Protein AF-A0A7C0WI69-F1 (afdb_monomer)

Foldseek 3Di:
DDPVVLVVLLVLLVVLQVQLVCLLQQLPQDDLPDPQRGPVSVCVVVVPPDPPDDDPDPDDDDDPPDPDPPPSVVVCVVCVVVSVVSNVVSVVSNVVSVVSVVVSPPPVVVVVVVVD

Mean predicted aligned error: 13.04 Å

Secondary structure (DSSP, 8-state):
--HHHHHHHHHHHHHHHHHHHHHHHHT----TTSS--SHHHHHHHHTT---------S-S---SS------HHHHHHHHHHHHHHHHHHHHHHHHHHHHHHHHHS-GGGTTTTS--

Solvent-accessible surface area (backbone atoms only — not comparable to full-atom values): 6933 Å² total; per-residue (Å²): 133,61,71,70,60,55,53,51,47,52,52,52,16,52,52,26,37,53,53,11,50,52,32,38,64,46,45,33,77,45,71,81,90,44,100,49,66,24,60,54,57,43,57,65,57,62,70,68,67,71,86,73,74,90,74,96,66,98,80,65,89,68,64,96,79,62,89,67,87,64,58,68,70,59,55,46,63,68,43,50,56,62,47,46,52,53,22,53,51,14,48,50,34,28,54,51,13,52,52,46,45,63,74,64,58,65,78,68,71,63,56,69,71,73,79,114

Sequence (116 aa):
MNMYRRRQFAYLSAVFLILGTVGVIGFFPVNFESRYTCIYHRFFCDGMQNPTLDVADGNRPGGLCYNSEVPHNDLLKRYLIPFGFLWWSSIGLLVAGIYLAKVNIPANFGQRNAEN

Radius of gyration: 22.81 Å; Cα contacts (8 Å, |Δi|>4): 72; chains: 1; bounding box: 65×31×56 Å

pLDDT: mean 71.76, std 16.16, range [43.34, 95.5]

Structure (mmCIF, N/CA/C/O backbone):
data_AF-A0A7C0WI69-F1
#
_entry.id   AF-A0A7C0WI69-F1
#
loop_
_atom_site.group_PDB
_atom_site.id
_atom_site.type_symbol
_atom_site.label_atom_id
_atom_site.label_alt_id
_atom_site.label_comp_id
_atom_site.label_asym_id
_atom_site.label_entity_id
_atom_site.label_seq_id
_atom_site.pdbx_PDB_ins_code
_atom_site.Cartn_x
_atom_site.Cartn_y
_atom_site.Cartn_z
_atom_site.occupancy
_atom_site.B_iso_or_equiv
_atom_site.auth_seq_id
_atom_site.auth_comp_id
_atom_site.auth_asym_id
_atom_site.auth_atom_id
_atom_site.pdbx_PDB_model_num
ATOM 1 N N . MET A 1 1 ? -12.515 -2.539 28.173 1.00 55.81 1 MET A N 1
ATOM 2 C CA . MET A 1 1 ? -11.477 -2.288 27.141 1.00 55.81 1 MET A CA 1
ATOM 3 C C . MET A 1 1 ? -10.826 -0.944 27.467 1.00 55.81 1 MET A C 1
ATOM 5 O O . MET A 1 1 ? -11.524 0.059 27.415 1.00 55.81 1 MET A O 1
ATOM 9 N N . ASN A 1 2 ? -9.560 -0.921 27.904 1.00 74.94 2 ASN A N 1
ATOM 10 C CA . ASN A 1 2 ? -8.900 0.290 28.426 1.00 74.94 2 ASN A CA 1
ATOM 11 C C . ASN A 1 2 ? -8.891 1.423 27.386 1.00 74.94 2 ASN A C 1
ATOM 13 O O . ASN A 1 2 ? -8.575 1.174 26.221 1.00 74.94 2 ASN A O 1
ATOM 17 N N . MET A 1 3 ? -9.200 2.660 27.799 1.00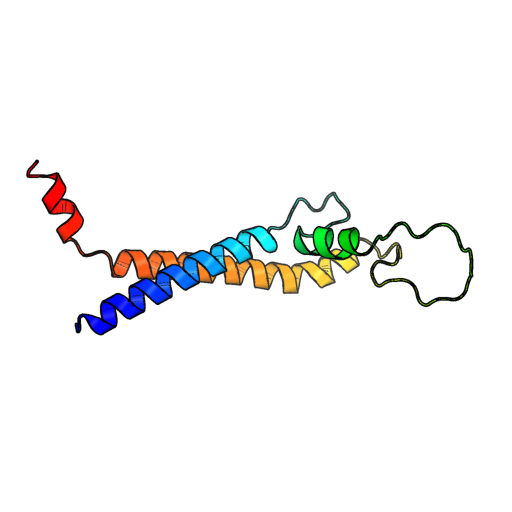 72.50 3 MET A N 1
ATOM 18 C CA . MET A 1 3 ? -9.224 3.839 26.912 1.00 72.50 3 MET A CA 1
ATOM 19 C C . MET A 1 3 ? -7.932 3.998 26.094 1.00 72.50 3 MET A C 1
ATOM 21 O O . MET A 1 3 ? -7.983 4.380 24.926 1.00 72.50 3 MET A O 1
ATOM 25 N N . TYR A 1 4 ? -6.788 3.632 26.676 1.00 80.69 4 TYR A N 1
ATOM 26 C CA . TYR A 1 4 ? -5.486 3.643 26.009 1.00 80.69 4 TYR A CA 1
ATOM 27 C C . TYR A 1 4 ? -5.449 2.756 24.751 1.00 80.69 4 TYR A C 1
ATOM 29 O O . TYR A 1 4 ? -4.975 3.178 23.699 1.00 80.69 4 TYR A O 1
ATOM 37 N N . ARG A 1 5 ? -6.061 1.565 24.813 1.00 80.75 5 ARG A N 1
ATOM 38 C CA . ARG A 1 5 ? -6.096 0.601 23.703 1.00 80.75 5 ARG A CA 1
ATOM 39 C C . ARG A 1 5 ? -6.912 1.121 22.514 1.00 80.75 5 ARG A C 1
ATOM 41 O O . ARG A 1 5 ? -6.536 0.899 21.371 1.00 80.75 5 ARG A O 1
ATOM 48 N N . ARG A 1 6 ? -8.009 1.849 22.770 1.00 77.62 6 ARG A N 1
ATOM 49 C CA . ARG A 1 6 ? -8.846 2.448 21.709 1.00 77.62 6 ARG A CA 1
ATOM 50 C C . ARG A 1 6 ? -8.108 3.536 20.935 1.00 77.62 6 ARG A C 1
ATOM 52 O O . ARG A 1 6 ? -8.191 3.570 19.713 1.00 77.62 6 ARG A O 1
ATOM 59 N N . ARG A 1 7 ? -7.350 4.389 21.634 1.00 82.69 7 ARG A N 1
ATOM 60 C CA . ARG A 1 7 ? -6.518 5.412 20.981 1.00 82.69 7 ARG A CA 1
ATOM 61 C C . ARG A 1 7 ? -5.457 4.770 20.093 1.00 82.69 7 ARG A C 1
ATOM 63 O O . ARG A 1 7 ? -5.309 5.182 18.951 1.00 82.69 7 ARG A O 1
ATOM 70 N N . GLN A 1 8 ? -4.788 3.723 20.577 1.00 86.62 8 GLN A N 1
ATOM 71 C CA . GLN A 1 8 ? -3.793 2.996 19.783 1.00 86.62 8 GLN A CA 1
ATOM 72 C C . GLN A 1 8 ? -4.379 2.431 18.484 1.00 86.62 8 GLN A C 1
ATOM 74 O O . GLN A 1 8 ? -3.783 2.614 17.427 1.00 86.62 8 GLN A O 1
ATOM 79 N N . PHE A 1 9 ? -5.562 1.810 18.526 1.00 87.19 9 PHE A N 1
ATOM 80 C CA . PHE A 1 9 ? -6.185 1.304 17.302 1.00 87.19 9 PHE A CA 1
ATOM 81 C C . PHE A 1 9 ? -6.613 2.412 16.332 1.00 87.19 9 PHE A C 1
ATOM 83 O O . PHE A 1 9 ? -6.498 2.224 15.124 1.00 87.19 9 PHE A O 1
ATOM 90 N N . ALA A 1 10 ? -7.070 3.561 16.838 1.00 86.50 10 ALA A N 1
ATOM 91 C CA . ALA A 1 10 ? -7.399 4.709 15.995 1.00 86.50 10 ALA A CA 1
ATOM 92 C C . ALA A 1 10 ? -6.156 5.248 15.264 1.00 86.50 10 ALA A C 1
ATOM 94 O O . ALA A 1 10 ? -6.208 5.472 14.056 1.00 86.50 10 ALA A O 1
ATOM 95 N N . TYR A 1 11 ? -5.022 5.377 15.964 1.00 91.06 11 TYR A N 1
ATOM 96 C CA . TYR A 1 11 ? -3.753 5.764 15.340 1.00 91.06 11 TYR A CA 1
ATOM 97 C C . TYR A 1 11 ? -3.286 4.739 14.303 1.00 91.06 11 TYR A C 1
ATOM 99 O O . TYR A 1 11 ? -2.933 5.122 13.192 1.00 91.06 11 TYR A O 1
ATOM 107 N N . LEU A 1 12 ? -3.328 3.443 14.630 1.00 91.38 12 LEU A N 1
ATOM 108 C CA . LEU A 1 12 ? -2.948 2.380 13.693 1.00 91.38 12 LEU A CA 1
ATOM 109 C C . LEU A 1 12 ? -3.814 2.391 12.427 1.00 91.38 12 LEU A C 1
ATOM 111 O O . LEU A 1 12 ? -3.288 2.295 11.322 1.00 91.38 12 LEU A O 1
ATOM 115 N N . SER A 1 13 ? -5.130 2.563 12.580 1.00 91.69 13 SER A N 1
ATOM 116 C CA . SER A 1 13 ? -6.059 2.682 11.454 1.00 91.69 13 SER A CA 1
ATOM 117 C C . SER A 1 13 ? -5.722 3.885 10.568 1.00 91.69 13 SER A C 1
ATOM 119 O O . SER A 1 13 ? -5.621 3.729 9.352 1.00 91.69 13 SER A O 1
ATOM 121 N N . ALA A 1 14 ? -5.466 5.057 11.160 1.00 91.75 14 ALA A N 1
ATOM 122 C CA . ALA A 1 14 ? -5.081 6.251 10.410 1.00 91.75 14 ALA A CA 1
ATOM 123 C C . ALA A 1 14 ? -3.769 6.049 9.632 1.00 91.75 14 ALA A C 1
ATOM 125 O O . ALA A 1 14 ? -3.696 6.392 8.453 1.00 91.75 14 ALA A O 1
ATOM 126 N N . VAL A 1 15 ? -2.756 5.439 10.256 1.00 94.50 15 VAL A N 1
ATOM 127 C CA . VAL A 1 15 ? -1.475 5.133 9.599 1.00 94.50 15 VAL A CA 1
ATOM 128 C C . VAL A 1 15 ? -1.677 4.196 8.408 1.00 94.50 15 VAL A C 1
ATOM 130 O O . VAL A 1 15 ? -1.147 4.458 7.330 1.00 94.50 15 VAL A O 1
ATOM 133 N N . PHE A 1 16 ? -2.476 3.138 8.563 1.00 93.94 16 PHE A N 1
ATOM 134 C CA . PHE A 1 16 ? -2.762 2.201 7.473 1.00 93.94 16 PHE A CA 1
ATOM 135 C C . PHE A 1 16 ? -3.535 2.844 6.324 1.00 93.94 16 PHE A C 1
ATOM 137 O O . PHE A 1 16 ? -3.224 2.571 5.167 1.00 93.94 16 PHE A O 1
ATOM 144 N N . LEU A 1 17 ? -4.489 3.732 6.616 1.00 92.94 17 LEU A N 1
ATOM 145 C CA . LEU A 1 17 ? -5.203 4.482 5.584 1.00 92.94 17 LEU A CA 1
ATOM 146 C C . LEU A 1 17 ? -4.262 5.404 4.805 1.00 92.94 17 LEU A C 1
ATOM 148 O O . LEU A 1 17 ? -4.313 5.414 3.578 1.00 92.94 17 LEU A O 1
ATOM 152 N N . ILE A 1 18 ? -3.383 6.141 5.489 1.00 94.69 18 ILE A N 1
ATOM 153 C CA . ILE A 1 18 ? -2.434 7.053 4.834 1.00 94.69 18 ILE A CA 1
ATOM 154 C C . ILE A 1 18 ? -1.456 6.263 3.959 1.00 94.69 18 ILE A C 1
ATOM 156 O O . ILE A 1 18 ? -1.345 6.540 2.766 1.00 94.69 18 ILE A O 1
ATOM 160 N N . LEU A 1 19 ? -0.790 5.249 4.521 1.00 94.56 19 LEU A N 1
ATOM 161 C CA . LEU A 1 19 ? 0.185 4.440 3.785 1.00 94.56 19 LEU A CA 1
ATOM 162 C C . LEU A 1 19 ? -0.462 3.671 2.630 1.00 94.56 19 LEU A C 1
ATOM 164 O O . LEU A 1 19 ? 0.086 3.654 1.531 1.00 94.56 19 LEU A O 1
ATOM 168 N N . GLY A 1 20 ? -1.642 3.087 2.853 1.00 92.25 20 GLY A N 1
ATOM 169 C CA . GLY A 1 20 ? -2.400 2.398 1.814 1.00 92.25 20 GLY A CA 1
ATOM 170 C C . GLY A 1 20 ? -2.792 3.338 0.676 1.00 92.25 20 GLY A C 1
ATOM 171 O O . GLY A 1 20 ? -2.611 2.993 -0.486 1.00 92.25 20 GLY A O 1
ATOM 172 N N . THR A 1 21 ? -3.255 4.552 0.986 1.00 93.56 21 THR A N 1
ATOM 173 C CA . THR A 1 21 ? -3.649 5.537 -0.036 1.00 93.56 21 THR A CA 1
ATOM 174 C C . THR A 1 21 ? -2.445 6.004 -0.852 1.00 93.56 21 THR A C 1
ATOM 176 O O . THR A 1 21 ? -2.499 6.003 -2.081 1.00 93.56 21 THR A O 1
ATOM 179 N N . VAL A 1 22 ? -1.332 6.340 -0.190 1.00 93.06 22 VAL A N 1
ATOM 180 C CA . VAL A 1 22 ? -0.085 6.732 -0.868 1.00 93.06 22 VAL A CA 1
ATOM 181 C C . VAL A 1 22 ? 0.441 5.592 -1.742 1.00 93.06 22 VAL A C 1
ATOM 183 O O . VAL A 1 22 ? 0.824 5.832 -2.885 1.00 93.06 22 VAL A O 1
ATOM 186 N N . GLY A 1 23 ? 0.409 4.353 -1.245 1.00 89.31 23 GLY A N 1
ATOM 187 C CA . GLY A 1 23 ? 0.826 3.174 -1.999 1.00 89.31 23 GLY A CA 1
ATOM 188 C C . GLY A 1 23 ? -0.054 2.908 -3.221 1.00 89.31 23 GLY A C 1
ATOM 189 O O . GLY A 1 23 ? 0.463 2.720 -4.319 1.00 89.31 23 GLY A O 1
ATOM 190 N N . VAL A 1 24 ? -1.380 2.975 -3.078 1.00 91.62 24 VAL A N 1
ATOM 191 C CA . VA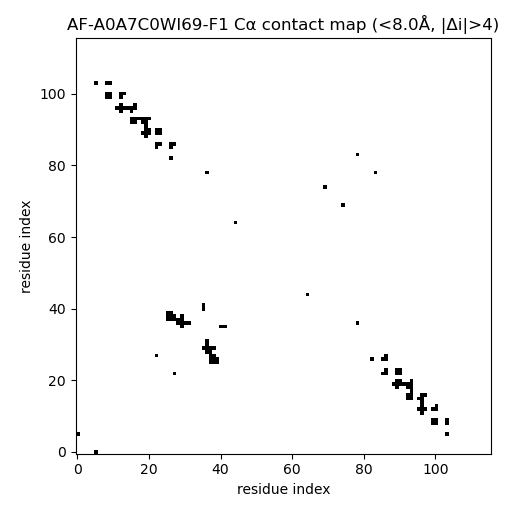L A 1 24 ? -2.315 2.787 -4.200 1.00 91.62 24 VAL A CA 1
ATOM 192 C C . VAL A 1 24 ? -2.107 3.843 -5.283 1.00 91.62 24 VAL A C 1
ATOM 194 O O . VAL A 1 24 ? -2.126 3.487 -6.456 1.00 91.62 24 VAL A O 1
ATOM 197 N N . ILE A 1 25 ? -1.882 5.108 -4.910 1.00 88.62 25 ILE A N 1
ATOM 198 C CA . ILE A 1 25 ? -1.636 6.198 -5.866 1.00 88.62 25 ILE A CA 1
ATOM 199 C C . ILE A 1 25 ? -0.256 6.051 -6.525 1.00 88.62 25 ILE A C 1
ATOM 201 O O . ILE A 1 25 ? -0.139 6.159 -7.744 1.00 88.62 25 ILE A O 1
ATOM 205 N N . GLY A 1 26 ? 0.795 5.794 -5.743 1.00 83.25 26 GLY A N 1
ATOM 206 C CA . GLY A 1 26 ? 2.172 5.727 -6.242 1.00 83.25 26 GLY A CA 1
ATOM 207 C C . GLY A 1 26 ? 2.452 4.503 -7.116 1.00 83.25 26 GLY A C 1
ATOM 208 O O . GLY A 1 26 ? 3.184 4.599 -8.104 1.00 83.25 26 GLY A O 1
ATOM 209 N N . PHE A 1 27 ? 1.834 3.370 -6.779 1.00 82.38 27 PHE A N 1
ATOM 210 C CA . PHE A 1 27 ? 1.940 2.110 -7.515 1.00 82.38 27 PHE A CA 1
ATOM 211 C C . PHE A 1 27 ? 0.736 1.850 -8.422 1.00 82.38 27 PHE A C 1
ATOM 213 O O . PHE A 1 27 ? 0.555 0.722 -8.877 1.00 82.38 27 PHE A O 1
ATOM 220 N N . PHE A 1 28 ? -0.088 2.869 -8.688 1.00 81.06 28 PHE A N 1
ATOM 221 C CA . PHE A 1 28 ? -1.214 2.724 -9.598 1.00 81.06 28 PHE A CA 1
ATOM 222 C C . PHE A 1 28 ? -0.701 2.305 -10.986 1.00 81.06 28 PHE A C 1
ATOM 224 O O . PHE A 1 28 ? 0.151 3.007 -11.547 1.00 81.06 28 PHE A O 1
ATOM 231 N N . PRO A 1 29 ? -1.187 1.185 -11.554 1.00 68.31 29 PRO A N 1
ATOM 232 C CA . PRO A 1 29 ? -0.826 0.787 -12.906 1.00 68.31 29 PRO A CA 1
ATOM 233 C C . PRO A 1 29 ? -1.480 1.765 -13.888 1.00 68.31 29 PRO A C 1
ATOM 235 O O . PRO A 1 29 ? -2.669 1.674 -14.188 1.00 68.31 29 PRO A O 1
ATOM 238 N N . VAL A 1 30 ? -0.715 2.752 -14.357 1.00 66.06 30 VAL A N 1
ATOM 239 C CA . VAL A 1 30 ? -1.164 3.666 -15.413 1.00 66.06 30 VAL A CA 1
ATOM 240 C C . VAL A 1 30 ? -1.021 2.932 -16.746 1.00 66.06 30 VAL A C 1
ATOM 242 O O . VAL A 1 30 ? -0.034 2.238 -16.965 1.00 66.06 30 VAL A O 1
ATOM 245 N N . ASN A 1 31 ? -2.045 3.052 -17.591 1.00 57.22 31 ASN A N 1
ATOM 246 C CA . ASN A 1 31 ? -2.262 2.315 -18.837 1.00 57.22 31 ASN A CA 1
ATOM 247 C C . ASN A 1 31 ? -0.965 1.919 -19.591 1.00 57.22 31 ASN A C 1
ATOM 249 O O . ASN A 1 31 ? -0.173 2.783 -19.968 1.00 57.22 31 ASN A O 1
ATOM 253 N N . PHE A 1 32 ? -0.786 0.612 -19.838 1.00 55.62 32 PHE A N 1
ATOM 254 C CA . PHE A 1 32 ? 0.434 -0.033 -20.373 1.00 55.62 32 PHE A CA 1
ATOM 255 C C . PHE A 1 32 ? 0.796 0.340 -21.823 1.00 55.62 32 PHE A C 1
ATOM 257 O O . PHE A 1 32 ? 1.762 -0.174 -22.377 1.00 55.62 32 PHE A O 1
ATOM 264 N N . GLU A 1 33 ? 0.035 1.231 -22.450 1.00 53.22 33 GLU A N 1
ATOM 265 C CA . GLU A 1 33 ? 0.264 1.689 -23.823 1.00 53.22 33 GLU A CA 1
ATOM 266 C C . GLU A 1 33 ? 1.438 2.686 -23.924 1.00 53.22 33 GLU A C 1
ATOM 268 O O . GLU A 1 33 ? 2.004 2.904 -24.993 1.00 53.22 33 GLU A O 1
ATOM 273 N N . SER A 1 34 ? 1.850 3.267 -22.793 1.00 52.62 34 SER A N 1
ATOM 274 C CA . SER A 1 34 ? 2.980 4.191 -22.684 1.00 52.62 34 SER A CA 1
ATOM 275 C C . SER A 1 34 ? 4.187 3.500 -22.037 1.00 52.62 34 SER A C 1
ATOM 277 O O . SER A 1 34 ? 4.027 2.700 -21.120 1.00 52.62 34 SER A O 1
ATOM 279 N N . ARG A 1 35 ? 5.420 3.828 -22.463 1.00 56.62 35 ARG A N 1
ATOM 280 C CA . ARG A 1 35 ? 6.699 3.267 -21.945 1.00 56.62 35 ARG A CA 1
ATOM 281 C C . ARG A 1 35 ? 6.912 3.413 -20.427 1.00 56.62 35 ARG A C 1
ATOM 283 O O . ARG A 1 35 ? 7.897 2.905 -19.900 1.00 56.62 35 ARG A O 1
ATOM 290 N N . TYR A 1 36 ? 6.022 4.107 -19.725 1.00 54.91 36 TYR A N 1
ATOM 291 C CA . TYR A 1 36 ? 6.106 4.380 -18.299 1.00 54.91 36 TYR A CA 1
ATOM 292 C C . TYR A 1 36 ? 5.093 3.517 -17.546 1.00 54.91 36 TYR A C 1
ATOM 294 O O . TYR A 1 36 ? 3.895 3.776 -17.581 1.00 54.91 36 TYR A O 1
ATOM 302 N N . THR A 1 37 ? 5.579 2.504 -16.832 1.00 56.16 37 THR A N 1
ATOM 30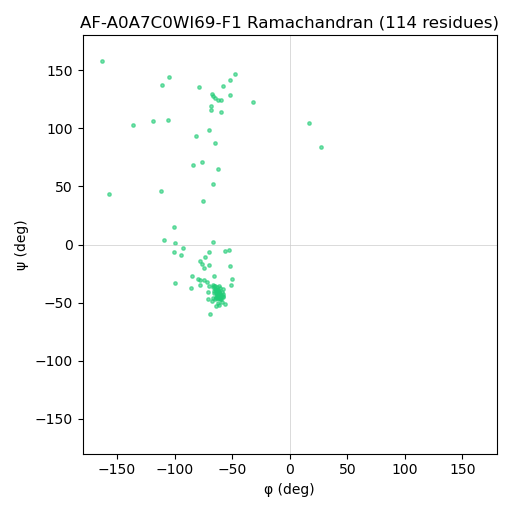3 C CA . THR A 1 37 ? 4.732 1.528 -16.128 1.00 56.16 37 THR A CA 1
ATOM 304 C C . THR A 1 37 ? 4.138 2.040 -14.809 1.00 56.16 37 THR A C 1
ATOM 306 O O . THR A 1 37 ? 3.229 1.415 -14.271 1.00 56.16 37 THR A O 1
ATOM 309 N N . CYS A 1 38 ? 4.633 3.154 -14.254 1.00 63.47 38 CYS A N 1
ATOM 310 C CA . CYS A 1 38 ? 4.111 3.763 -13.023 1.00 63.47 38 CYS A CA 1
ATOM 311 C C . CYS A 1 38 ? 4.566 5.226 -12.848 1.00 63.47 38 CYS A C 1
ATOM 313 O O . CYS A 1 38 ? 5.592 5.644 -13.392 1.00 63.47 38 CYS A O 1
ATOM 315 N N . ILE A 1 39 ? 3.823 6.003 -12.044 1.00 66.56 39 ILE A N 1
ATOM 316 C CA 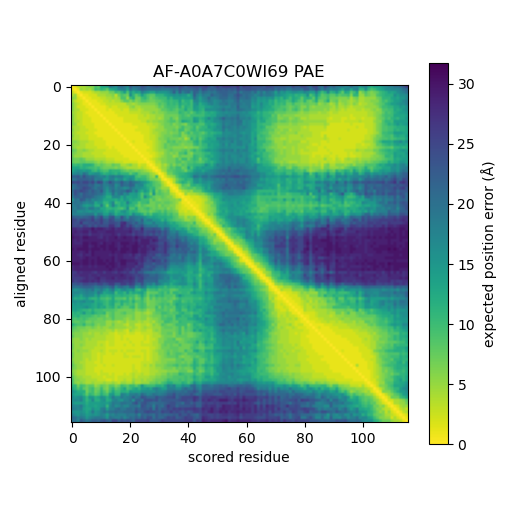. ILE A 1 39 ? 4.158 7.401 -11.691 1.00 66.56 39 ILE A CA 1
ATOM 317 C C . ILE A 1 39 ? 5.538 7.482 -11.030 1.00 66.56 39 ILE A C 1
ATOM 319 O O . ILE A 1 39 ? 6.309 8.391 -11.329 1.00 66.56 39 ILE A O 1
ATOM 323 N N . TYR A 1 40 ? 5.877 6.505 -10.184 1.00 64.44 40 TYR A N 1
ATOM 324 C CA . TYR A 1 40 ? 7.207 6.393 -9.588 1.00 64.44 40 TYR A CA 1
ATOM 325 C C . TYR A 1 40 ? 8.303 6.336 -10.662 1.00 64.44 40 TYR A C 1
ATOM 327 O O . TYR A 1 40 ? 9.223 7.146 -10.654 1.00 64.44 40 TYR A O 1
ATOM 335 N N . HIS A 1 41 ? 8.175 5.454 -11.655 1.00 64.56 41 HIS A N 1
ATOM 336 C CA . HIS A 1 41 ? 9.163 5.362 -12.730 1.00 64.56 41 HIS A CA 1
ATOM 337 C C . HIS A 1 41 ? 9.289 6.676 -13.515 1.00 64.56 41 HIS A C 1
ATOM 339 O O . HIS A 1 41 ? 10.393 7.084 -13.865 1.00 64.56 41 HIS A O 1
ATOM 345 N N . ARG A 1 42 ? 8.169 7.377 -13.735 1.00 65.12 42 ARG A N 1
ATOM 346 C CA . ARG A 1 42 ? 8.164 8.689 -14.390 1.00 65.12 42 ARG A CA 1
ATOM 347 C C . ARG A 1 42 ? 8.945 9.738 -13.595 1.00 65.12 42 ARG A C 1
ATOM 349 O O . ARG A 1 42 ? 9.829 10.370 -14.152 1.00 65.12 42 ARG A O 1
ATOM 356 N N . PHE A 1 43 ? 8.684 9.888 -12.297 1.00 64.75 43 PHE A N 1
ATOM 357 C CA . PHE A 1 43 ? 9.367 10.896 -11.475 1.00 64.75 43 PHE A CA 1
ATOM 358 C C . PHE A 1 43 ? 10.875 10.653 -11.340 1.00 64.75 43 PHE A C 1
ATOM 360 O O . PHE A 1 43 ? 11.649 11.608 -11.356 1.00 64.75 43 PHE A O 1
ATOM 367 N N . PHE A 1 44 ? 11.302 9.394 -11.218 1.00 66.75 44 PHE A N 1
ATOM 368 C CA . PHE A 1 44 ? 12.711 9.068 -10.990 1.00 66.75 44 PHE A CA 1
ATOM 369 C C . PHE A 1 44 ? 13.545 8.989 -12.280 1.00 66.75 44 PHE A C 1
ATOM 371 O O . PHE A 1 44 ? 14.741 9.271 -12.217 1.00 66.75 44 PHE A O 1
ATOM 378 N N . CYS A 1 45 ? 12.948 8.669 -13.438 1.00 60.44 45 CYS A N 1
ATOM 379 C CA . CYS A 1 45 ? 13.656 8.760 -14.723 1.00 60.44 45 CYS A CA 1
ATOM 380 C C . CYS A 1 45 ? 13.606 10.169 -15.341 1.00 60.44 45 CYS A C 1
ATOM 382 O O . CYS A 1 45 ? 14.625 10.601 -15.874 1.00 60.44 45 CYS A O 1
ATOM 384 N N . ASP A 1 46 ? 12.498 10.917 -15.237 1.00 56.25 46 ASP A N 1
ATOM 385 C CA . ASP A 1 46 ? 12.433 12.284 -15.794 1.00 56.25 46 ASP A CA 1
ATOM 386 C C . ASP A 1 46 ? 13.234 13.288 -14.934 1.00 56.25 46 ASP A C 1
ATOM 388 O O . ASP A 1 46 ? 13.805 14.244 -15.452 1.00 56.25 46 ASP A O 1
ATOM 392 N N . GLY A 1 47 ? 13.340 13.062 -13.617 1.00 51.88 47 GLY A N 1
ATOM 393 C CA . GLY A 1 47 ? 14.008 13.978 -12.681 1.00 51.88 47 GLY A CA 1
ATOM 394 C C . GLY A 1 47 ? 15.542 14.018 -12.748 1.00 51.88 47 GLY A C 1
ATOM 395 O O . GLY A 1 47 ? 16.146 14.898 -12.139 1.00 51.88 47 GLY A O 1
ATOM 396 N N . MET A 1 48 ? 16.190 13.094 -13.469 1.00 50.75 48 MET A N 1
ATOM 397 C CA . MET A 1 48 ? 17.652 13.078 -13.656 1.00 50.75 48 MET A CA 1
ATOM 398 C C . MET A 1 48 ? 18.109 13.654 -15.001 1.00 50.75 48 MET A C 1
ATOM 400 O O . MET A 1 48 ? 19.310 13.703 -15.270 1.00 50.75 48 MET A O 1
ATOM 404 N N . GLN A 1 49 ? 17.187 14.134 -15.838 1.00 51.28 49 GLN A N 1
ATOM 405 C CA . GLN A 1 49 ? 17.533 14.812 -17.081 1.00 51.28 49 GLN A CA 1
ATOM 406 C C . GLN A 1 49 ? 17.829 16.292 -16.803 1.00 51.28 49 GLN A C 1
ATOM 408 O O . GLN A 1 49 ? 17.089 17.187 -17.199 1.00 51.28 49 GLN A O 1
ATOM 413 N N . ASN A 1 50 ? 18.932 16.560 -16.098 1.00 49.53 50 ASN A N 1
ATOM 414 C CA . ASN A 1 50 ? 19.536 17.887 -16.156 1.00 49.53 50 ASN A CA 1
ATOM 415 C C . ASN A 1 50 ? 19.971 18.133 -17.611 1.00 49.53 50 ASN A C 1
ATOM 417 O O . ASN A 1 50 ? 20.735 17.326 -18.149 1.00 49.53 50 ASN A O 1
ATOM 421 N N . PRO A 1 51 ? 19.523 19.222 -18.259 1.00 51.69 51 PRO A N 1
ATOM 422 C CA . PRO A 1 51 ? 19.958 19.590 -19.596 1.00 51.69 51 PRO A CA 1
ATOM 423 C C . PRO A 1 51 ? 21.358 20.201 -19.504 1.00 51.69 51 PRO A C 1
ATOM 425 O O . PRO A 1 51 ? 21.546 21.406 -19.644 1.00 51.69 51 PRO A O 1
ATOM 428 N N . THR A 1 52 ? 22.371 19.386 -19.227 1.00 49.62 52 THR A N 1
ATOM 429 C CA . THR A 1 52 ? 23.744 19.798 -19.506 1.00 49.62 52 THR A CA 1
ATOM 430 C C . THR A 1 52 ? 23.998 19.546 -20.980 1.00 49.62 52 THR A C 1
ATOM 432 O O . THR A 1 52 ? 24.296 18.422 -21.378 1.00 49.62 52 THR A O 1
ATOM 435 N N . LEU A 1 53 ? 23.774 20.606 -21.760 1.00 55.72 53 LEU A N 1
ATOM 436 C CA . LEU A 1 53 ? 24.679 21.077 -22.809 1.00 55.72 53 LEU A CA 1
ATOM 437 C C . LEU A 1 53 ? 25.737 20.049 -23.233 1.00 55.72 53 LEU A C 1
ATOM 439 O O . LEU A 1 53 ? 26.719 19.826 -22.527 1.00 55.72 53 LEU A O 1
ATOM 443 N N . ASP A 1 54 ? 25.496 19.460 -24.401 1.00 53.25 54 ASP A N 1
ATOM 444 C CA . ASP A 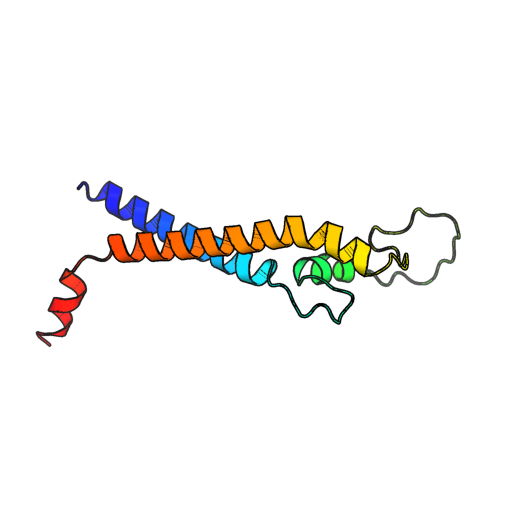1 54 ? 26.474 19.179 -25.450 1.00 53.25 54 ASP A CA 1
ATOM 445 C C . ASP A 1 54 ? 27.928 18.984 -25.001 1.00 53.25 54 ASP A C 1
ATOM 447 O O . ASP A 1 54 ? 28.764 19.873 -25.148 1.00 53.25 54 ASP A O 1
ATOM 451 N N . VAL A 1 55 ? 28.273 17.771 -24.571 1.00 53.72 55 VAL A N 1
ATOM 452 C CA . VAL A 1 55 ? 29.609 17.230 -24.844 1.00 53.72 55 VAL A CA 1
ATOM 453 C C . VAL A 1 55 ? 29.446 15.781 -25.282 1.00 53.72 55 VAL A C 1
ATOM 455 O O . VAL A 1 55 ? 29.188 14.882 -24.483 1.00 53.72 55 VAL A O 1
ATOM 458 N N . ALA A 1 56 ? 29.570 15.579 -26.592 1.00 54.22 56 ALA A N 1
ATOM 459 C CA . ALA A 1 56 ? 29.726 14.282 -27.222 1.00 54.22 56 ALA A CA 1
ATOM 460 C C . ALA A 1 56 ? 31.062 13.665 -26.782 1.00 54.22 56 ALA A C 1
ATOM 462 O O . ALA A 1 56 ? 32.080 13.853 -27.440 1.00 54.22 56 ALA A O 1
ATOM 463 N N . ASP A 1 57 ? 31.073 12.954 -25.657 1.00 54.16 57 ASP A N 1
ATOM 464 C CA . ASP A 1 57 ? 32.197 12.096 -25.288 1.00 54.16 57 ASP A CA 1
ATOM 465 C C . ASP A 1 57 ? 31.711 10.648 -25.193 1.00 54.16 57 ASP A C 1
ATOM 467 O O . ASP A 1 57 ? 30.942 10.260 -24.308 1.00 54.16 57 ASP A O 1
ATOM 471 N N . GLY A 1 58 ? 32.097 9.869 -26.201 1.00 57.25 58 GLY A N 1
ATOM 472 C CA . GLY A 1 58 ? 31.560 8.555 -26.542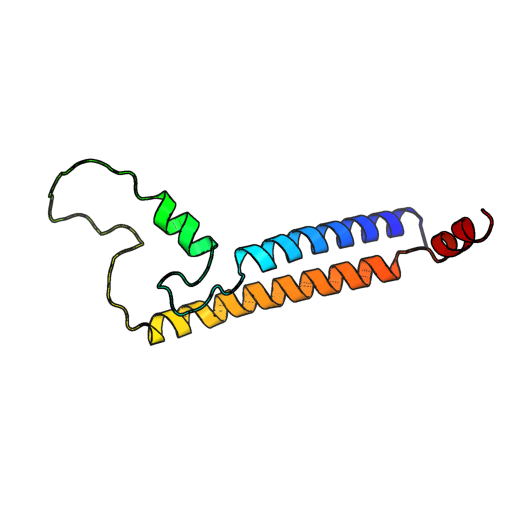 1.00 57.25 58 GLY A CA 1
ATOM 473 C C . GLY A 1 58 ? 32.013 7.417 -25.634 1.00 57.25 58 GLY A C 1
ATOM 474 O O . GLY A 1 58 ? 32.265 6.328 -26.142 1.00 57.25 58 GLY A O 1
ATOM 475 N N . ASN A 1 59 ? 32.153 7.630 -24.321 1.00 61.84 59 ASN A N 1
ATOM 476 C CA . ASN A 1 59 ? 32.611 6.552 -23.442 1.00 61.84 59 ASN A CA 1
ATOM 477 C C . ASN A 1 59 ? 32.240 6.676 -21.951 1.00 61.84 59 ASN A C 1
ATOM 479 O O . ASN A 1 59 ? 33.065 6.398 -21.078 1.00 61.84 59 ASN A O 1
ATOM 483 N N . ARG A 1 60 ? 30.998 7.061 -21.618 1.00 51.03 60 ARG A N 1
ATOM 484 C CA . ARG A 1 60 ? 30.490 6.940 -20.235 1.00 51.03 60 ARG A CA 1
ATOM 485 C C . ARG A 1 60 ? 29.392 5.881 -20.105 1.00 51.03 60 ARG A C 1
ATOM 487 O O . ARG A 1 60 ? 28.509 5.831 -20.961 1.00 51.03 60 ARG A O 1
ATOM 494 N N . PRO A 1 61 ? 29.425 5.051 -19.038 1.00 44.97 61 PRO A N 1
ATOM 495 C CA . PRO A 1 61 ? 28.388 4.066 -18.761 1.00 44.97 61 PRO A CA 1
ATOM 496 C C . PRO A 1 61 ? 27.063 4.808 -18.599 1.00 44.97 61 PRO A C 1
ATOM 498 O O . PRO A 1 61 ? 26.915 5.656 -17.718 1.00 44.97 61 PRO A O 1
ATOM 501 N N . GLY A 1 62 ? 26.154 4.548 -19.538 1.00 43.34 62 GLY A N 1
ATOM 502 C CA . GLY A 1 62 ? 24.901 5.269 -19.694 1.00 43.34 62 GLY A CA 1
ATOM 503 C C . GLY A 1 62 ? 24.107 5.333 -18.396 1.00 43.34 62 GLY A C 1
ATOM 504 O O . GLY A 1 62 ? 24.063 4.376 -17.622 1.00 43.34 62 GLY A O 1
ATOM 505 N N . GLY A 1 63 ? 23.475 6.486 -18.178 1.00 47.53 63 GLY A N 1
ATOM 506 C CA . GLY A 1 63 ? 22.510 6.671 -17.105 1.00 47.53 63 GLY A CA 1
ATOM 507 C C . GLY A 1 63 ? 21.502 5.522 -17.069 1.00 47.53 63 GLY A C 1
ATOM 508 O O . GLY A 1 63 ? 21.128 4.964 -18.099 1.00 47.53 63 GLY A O 1
ATOM 509 N N . LEU A 1 64 ? 21.067 5.185 -15.858 1.00 51.56 64 LEU A N 1
ATOM 510 C CA . LEU A 1 64 ? 20.185 4.063 -15.506 1.00 51.56 64 LEU A CA 1
ATOM 511 C C . LEU A 1 64 ? 18.852 3.977 -16.287 1.00 51.56 64 LEU A C 1
ATOM 513 O O . LEU A 1 64 ? 18.134 2.995 -16.126 1.00 51.56 64 LEU A O 1
ATOM 517 N N . CYS A 1 65 ? 18.534 4.948 -17.147 1.00 52.88 65 CYS A N 1
ATOM 518 C CA . CYS A 1 65 ? 17.383 4.954 -18.054 1.00 52.88 65 CYS A CA 1
ATOM 519 C C . CYS A 1 65 ? 17.850 4.846 -19.532 1.00 52.88 65 CYS A C 1
ATOM 521 O O . CYS A 1 65 ? 17.430 5.624 -20.387 1.00 52.88 65 CYS A O 1
ATOM 523 N N . TYR A 1 66 ? 18.780 3.927 -19.835 1.00 48.09 66 TYR A N 1
ATOM 524 C CA . TYR A 1 66 ? 19.292 3.693 -21.193 1.00 48.09 66 TYR A CA 1
ATOM 525 C C . TYR A 1 66 ? 18.191 3.118 -22.096 1.00 48.09 66 TYR A C 1
ATOM 527 O O . TYR A 1 66 ? 17.574 2.105 -21.760 1.00 48.09 66 TYR A O 1
ATOM 535 N N . ASN A 1 67 ? 17.985 3.757 -23.253 1.00 51.47 67 ASN A N 1
ATOM 536 C CA . ASN A 1 67 ? 17.059 3.393 -24.335 1.00 51.47 67 ASN A CA 1
ATOM 537 C C . ASN A 1 67 ? 17.457 2.086 -25.047 1.00 51.47 67 ASN A C 1
ATOM 539 O O . ASN A 1 67 ? 17.587 2.035 -26.266 1.00 51.47 67 ASN A O 1
ATOM 543 N N . SER A 1 68 ? 17.669 1.018 -24.290 1.00 50.69 68 SER A N 1
ATOM 544 C CA . SER A 1 68 ? 17.623 -0.324 -24.838 1.00 50.69 68 SER A CA 1
ATOM 545 C C . SER A 1 68 ? 16.167 -0.586 -25.208 1.00 50.69 68 SER A C 1
ATOM 547 O O . SER A 1 68 ? 15.290 -0.511 -24.344 1.00 50.69 68 SER A O 1
ATOM 549 N N . GLU A 1 69 ? 15.893 -0.842 -26.487 1.00 54.38 69 GLU A N 1
ATOM 550 C CA . GLU A 1 69 ? 14.648 -1.447 -26.968 1.00 54.38 69 GLU A CA 1
ATOM 551 C C . GLU A 1 69 ? 14.522 -2.859 -26.378 1.00 54.38 69 GLU A C 1
ATOM 553 O O . GLU A 1 69 ? 14.589 -3.872 -27.067 1.00 54.38 69 GLU A O 1
ATOM 558 N N . VAL A 1 70 ? 14.391 -2.950 -25.056 1.00 59.56 70 VAL A N 1
ATOM 559 C CA . VAL A 1 70 ? 14.029 -4.190 -24.398 1.00 59.56 70 VAL A CA 1
ATOM 560 C C . VAL A 1 70 ? 12.610 -4.490 -24.873 1.00 59.56 70 VAL A C 1
ATOM 562 O O . VAL A 1 70 ? 11.741 -3.614 -24.758 1.00 59.56 70 VAL A O 1
ATOM 565 N N . PRO A 1 71 ? 12.348 -5.687 -25.425 1.00 67.00 71 PRO A N 1
ATOM 566 C CA . PRO A 1 71 ? 11.014 -6.049 -25.865 1.00 67.00 71 PRO A CA 1
ATOM 567 C C . PRO A 1 71 ? 10.033 -5.801 -24.720 1.00 67.00 71 PRO A C 1
ATOM 569 O O . PRO A 1 71 ? 10.242 -6.248 -23.592 1.00 67.00 71 PRO A O 1
ATOM 572 N N . HIS A 1 72 ? 8.958 -5.068 -25.014 1.00 63.03 72 HIS A N 1
ATOM 573 C CA . HIS A 1 72 ? 7.967 -4.617 -24.031 1.00 63.03 72 HIS A CA 1
ATOM 574 C C . HIS A 1 72 ? 7.450 -5.763 -23.135 1.00 63.03 72 HIS A C 1
ATOM 576 O O . HIS A 1 72 ? 7.158 -5.570 -21.956 1.00 63.03 72 HIS A O 1
ATOM 582 N N . ASN A 1 73 ? 7.423 -6.986 -23.674 1.00 67.44 73 ASN A N 1
ATOM 583 C CA . ASN A 1 73 ? 7.040 -8.210 -22.973 1.00 67.44 73 ASN A CA 1
ATOM 584 C C . ASN A 1 73 ? 7.975 -8.576 -21.796 1.00 67.44 73 ASN A C 1
ATOM 586 O O . ASN A 1 73 ? 7.507 -9.033 -20.752 1.00 67.44 73 ASN A O 1
ATOM 590 N N . ASP A 1 74 ? 9.283 -8.339 -21.922 1.00 73.19 74 ASP A N 1
ATOM 591 C CA . ASP A 1 74 ? 10.254 -8.650 -20.863 1.00 73.19 74 ASP A CA 1
ATOM 592 C C . ASP A 1 74 ? 10.234 -7.608 -19.742 1.00 73.19 74 ASP A C 1
ATOM 594 O O . ASP A 1 74 ? 10.349 -7.956 -18.563 1.00 73.19 74 ASP A O 1
ATOM 598 N N . LEU A 1 75 ? 10.002 -6.338 -20.089 1.00 67.06 75 LEU A N 1
ATOM 599 C CA . LEU A 1 75 ? 9.764 -5.273 -19.112 1.00 67.06 75 LEU A CA 1
ATOM 600 C C . LEU A 1 75 ? 8.492 -5.567 -18.311 1.00 67.06 75 LEU A C 1
ATOM 602 O O . LEU A 1 75 ? 8.507 -5.521 -17.079 1.00 67.06 75 LEU A O 1
ATOM 606 N N . LEU A 1 76 ? 7.411 -5.954 -18.994 1.00 70.25 76 LEU A N 1
ATOM 607 C CA . LEU A 1 76 ? 6.149 -6.274 -18.343 1.00 70.25 76 LEU A CA 1
ATOM 608 C C . LEU A 1 76 ? 6.324 -7.412 -17.333 1.00 70.25 76 LEU A C 1
ATOM 610 O O . LEU A 1 76 ? 5.956 -7.252 -16.176 1.00 70.25 76 LEU A O 1
ATOM 614 N N . LYS A 1 77 ? 6.959 -8.529 -17.702 1.00 75.81 77 LYS A N 1
ATOM 615 C CA . LYS A 1 77 ? 7.171 -9.647 -16.763 1.00 75.81 77 LYS A CA 1
ATOM 616 C C . LYS A 1 77 ? 8.015 -9.262 -15.552 1.00 75.81 77 LYS A C 1
ATOM 618 O O . LYS A 1 77 ? 7.715 -9.691 -14.438 1.00 75.81 77 LYS A O 1
ATOM 623 N N . ARG A 1 78 ? 9.058 -8.454 -15.756 1.00 74.81 78 ARG A N 1
ATOM 624 C CA . ARG A 1 78 ? 9.988 -8.074 -14.687 1.00 74.81 78 ARG A CA 1
ATOM 625 C C . ARG A 1 78 ? 9.370 -7.098 -13.689 1.00 74.81 78 ARG A C 1
ATOM 627 O O . ARG A 1 78 ? 9.704 -7.159 -12.508 1.00 74.81 78 ARG A O 1
ATOM 634 N N . TYR 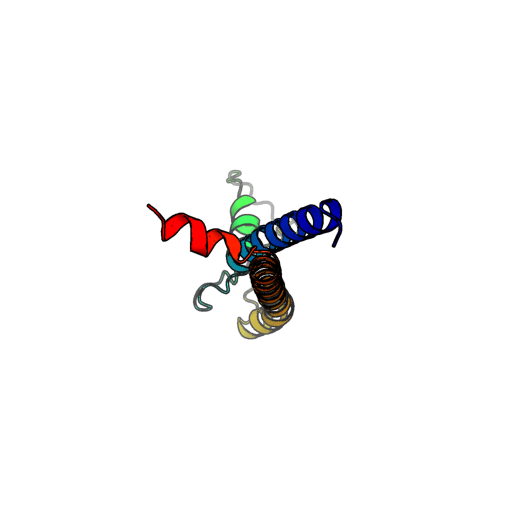A 1 79 ? 8.466 -6.233 -14.145 1.00 71.00 79 TYR A N 1
ATOM 635 C CA . TYR A 1 79 ? 7.852 -5.207 -13.306 1.00 71.00 79 TYR A CA 1
ATOM 636 C C . TYR A 1 79 ? 6.459 -5.584 -12.797 1.00 71.00 79 TYR A C 1
ATOM 638 O O . TYR A 1 79 ? 6.130 -5.262 -11.661 1.00 71.00 79 TYR A O 1
ATOM 646 N N . LEU A 1 80 ? 5.658 -6.334 -13.550 1.00 79.31 80 LEU A N 1
ATOM 647 C CA . LEU A 1 80 ? 4.276 -6.642 -13.173 1.00 79.31 80 LEU A CA 1
ATOM 648 C C . LEU A 1 80 ? 4.179 -7.429 -11.859 1.00 79.31 80 LEU A C 1
ATOM 650 O O . LEU A 1 80 ? 3.277 -7.175 -11.066 1.00 79.31 80 LEU A O 1
ATOM 654 N N . ILE A 1 81 ? 5.128 -8.329 -11.586 1.00 80.94 81 ILE A N 1
ATOM 655 C CA . ILE A 1 81 ? 5.139 -9.119 -10.347 1.00 80.94 81 ILE A CA 1
ATOM 656 C C . ILE A 1 81 ? 5.455 -8.247 -9.117 1.00 80.94 81 ILE A C 1
ATOM 658 O O . ILE A 1 81 ? 4.606 -8.172 -8.226 1.00 80.94 81 ILE A O 1
ATOM 662 N N . PRO A 1 82 ? 6.615 -7.561 -9.025 1.00 81.06 82 PRO A N 1
ATOM 663 C CA . PRO A 1 82 ? 6.927 -6.756 -7.845 1.00 81.06 82 PRO A CA 1
ATOM 664 C C . PRO A 1 82 ? 5.982 -5.559 -7.688 1.00 81.06 82 PRO A C 1
ATOM 666 O O . PRO A 1 82 ? 5.532 -5.286 -6.576 1.00 81.06 82 PRO A O 1
ATOM 669 N N . PHE A 1 83 ? 5.619 -4.876 -8.780 1.00 81.31 83 PHE A N 1
ATOM 670 C CA . PHE A 1 83 ? 4.706 -3.732 -8.711 1.00 81.31 83 PHE A CA 1
ATOM 671 C C . PHE A 1 83 ? 3.272 -4.158 -8.402 1.00 81.31 83 PHE A C 1
ATOM 673 O O . PHE A 1 83 ? 2.621 -3.528 -7.571 1.00 81.31 83 PHE A O 1
ATOM 680 N N . GLY A 1 84 ? 2.797 -5.256 -8.994 1.00 84.25 84 GLY A N 1
ATOM 681 C CA . GLY A 1 84 ? 1.492 -5.821 -8.669 1.00 84.25 84 GLY A CA 1
ATOM 682 C C . GLY A 1 84 ? 1.406 -6.202 -7.195 1.00 84.25 84 GLY A C 1
ATOM 683 O O . GLY A 1 84 ? 0.446 -5.837 -6.523 1.00 84.25 84 GLY A O 1
ATOM 684 N N . PHE A 1 85 ? 2.435 -6.858 -6.652 1.00 88.88 85 PHE A N 1
ATOM 685 C CA . PHE A 1 85 ? 2.480 -7.217 -5.234 1.00 88.88 85 PHE A CA 1
ATOM 686 C C . PHE A 1 85 ? 2.447 -5.986 -4.309 1.00 88.88 85 PHE A C 1
ATOM 688 O O . PHE A 1 85 ? 1.691 -5.954 -3.334 1.00 88.88 85 PHE A O 1
ATOM 695 N N . LEU A 1 86 ? 3.220 -4.942 -4.624 1.00 87.75 86 LEU A N 1
ATOM 696 C CA . LEU A 1 86 ? 3.219 -3.683 -3.867 1.00 87.75 86 LEU A CA 1
ATOM 697 C C . LEU A 1 86 ? 1.863 -2.965 -3.936 1.00 87.75 86 LEU A C 1
ATOM 699 O O . LEU A 1 86 ? 1.375 -2.443 -2.931 1.00 87.75 86 LEU A O 1
ATOM 703 N N . TRP A 1 87 ? 1.212 -2.987 -5.095 1.00 88.25 87 TRP A N 1
ATOM 704 C CA . TRP A 1 87 ? -0.111 -2.399 -5.262 1.00 88.25 87 TRP A CA 1
ATOM 705 C C . TRP A 1 87 ? -1.180 -3.165 -4.468 1.00 88.25 87 TRP A C 1
ATOM 707 O O . TRP A 1 87 ? -1.904 -2.570 -3.668 1.00 88.25 87 TRP A O 1
ATOM 717 N N . TRP A 1 88 ? -1.221 -4.496 -4.588 1.00 92.56 88 TRP A N 1
ATOM 718 C CA . TRP A 1 88 ? -2.161 -5.342 -3.845 1.00 92.56 88 TRP A CA 1
ATOM 719 C C . TRP A 1 88 ? -1.957 -5.268 -2.328 1.00 92.56 88 TRP A C 1
ATOM 721 O O . TRP A 1 88 ? -2.934 -5.211 -1.581 1.00 92.56 88 TRP A O 1
ATOM 731 N N . SER A 1 89 ? -0.711 -5.212 -1.852 1.00 93.94 89 SER A N 1
ATOM 732 C CA . SER A 1 89 ? -0.429 -5.026 -0.420 1.00 93.94 89 SER A CA 1
ATOM 733 C C . SER A 1 89 ? -0.884 -3.655 0.091 1.00 93.94 89 SER A C 1
ATOM 735 O O . SER A 1 89 ? -1.422 -3.568 1.196 1.00 93.94 89 SER A O 1
ATOM 737 N N . SER A 1 90 ? -0.773 -2.605 -0.729 1.00 92.94 90 SER A N 1
ATOM 738 C CA . SER A 1 90 ? -1.295 -1.269 -0.406 1.00 92.94 90 SER A CA 1
ATOM 739 C C . SER A 1 90 ? -2.823 -1.265 -0.283 1.00 92.94 90 SER A C 1
ATOM 741 O O . SER A 1 90 ? -3.361 -0.695 0.668 1.00 92.94 90 SER A O 1
ATOM 743 N N . ILE A 1 91 ? -3.528 -1.966 -1.179 1.00 93.25 91 ILE A N 1
ATOM 744 C CA . ILE A 1 91 ? -4.982 -2.180 -1.073 1.00 93.25 91 ILE A CA 1
ATOM 745 C C . ILE A 1 91 ? -5.316 -2.956 0.205 1.00 93.25 91 ILE A C 1
ATOM 747 O O . ILE A 1 91 ? -6.227 -2.569 0.935 1.00 93.25 91 ILE A O 1
ATOM 751 N N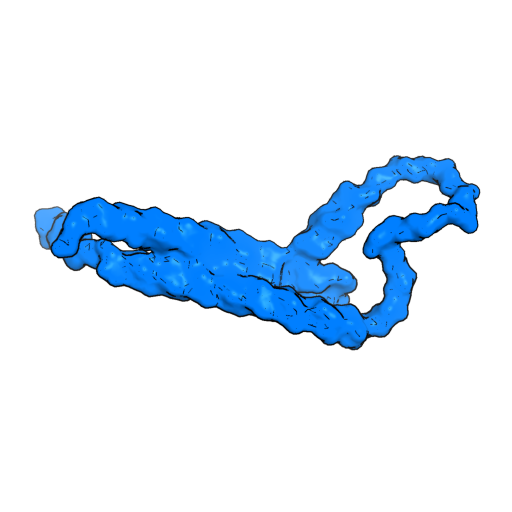 . GLY A 1 92 ? -4.566 -4.018 0.512 1.00 95.50 92 GLY A N 1
ATOM 752 C CA . GLY A 1 92 ? -4.752 -4.809 1.729 1.00 95.50 92 GLY A CA 1
ATOM 753 C C . GLY A 1 92 ? -4.624 -3.972 3.004 1.00 95.50 92 GLY A C 1
ATOM 754 O O . GLY A 1 92 ? -5.477 -4.064 3.888 1.00 95.50 92 GLY A O 1
ATOM 755 N N . LEU A 1 93 ? -3.615 -3.098 3.074 1.00 93.00 93 LEU A N 1
ATOM 756 C CA . LEU A 1 93 ? -3.442 -2.139 4.171 1.00 93.00 93 LEU A CA 1
ATOM 757 C C . LEU A 1 93 ? -4.621 -1.169 4.274 1.00 93.00 93 LEU A C 1
ATOM 759 O O . LEU A 1 93 ? -5.108 -0.910 5.373 1.00 93.00 93 LEU A O 1
ATOM 763 N N . LEU A 1 94 ? -5.116 -0.671 3.141 1.00 92.88 94 LEU A N 1
ATOM 764 C CA . LEU A 1 94 ? -6.247 0.251 3.099 1.00 92.88 94 LEU A CA 1
ATOM 765 C C . LEU A 1 94 ? -7.530 -0.427 3.610 1.00 92.88 94 LEU A C 1
ATOM 767 O O . LEU A 1 94 ? -8.204 0.109 4.491 1.00 92.88 94 LEU A O 1
ATOM 771 N N . VAL A 1 95 ? -7.821 -1.648 3.148 1.00 94.81 95 VAL A N 1
ATOM 772 C CA . VAL A 1 95 ? -8.959 -2.459 3.617 1.00 94.81 95 VAL A CA 1
ATOM 773 C C . VAL A 1 95 ? -8.838 -2.767 5.112 1.00 94.81 95 VAL A C 1
ATOM 775 O O . VAL A 1 95 ? -9.812 -2.611 5.851 1.00 94.81 95 VAL A O 1
ATOM 778 N N . ALA A 1 96 ? -7.647 -3.142 5.587 1.00 93.25 96 ALA A N 1
ATOM 779 C CA . ALA A 1 96 ? -7.393 -3.365 7.008 1.00 93.25 96 ALA A CA 1
ATOM 780 C C . ALA A 1 96 ? -7.602 -2.083 7.835 1.00 93.25 96 ALA A C 1
ATOM 782 O O . ALA A 1 96 ? -8.216 -2.128 8.902 1.00 93.25 96 ALA A O 1
ATOM 783 N N . GLY A 1 97 ? -7.155 -0.932 7.325 1.00 92.12 97 GLY A N 1
ATOM 784 C CA . GLY A 1 97 ? -7.370 0.382 7.927 1.00 92.12 97 GLY A CA 1
ATOM 785 C C . GLY A 1 97 ? -8.853 0.726 8.072 1.00 92.12 97 GLY A C 1
ATOM 786 O O . GLY A 1 97 ? -9.277 1.104 9.167 1.00 92.12 97 GLY A O 1
ATOM 787 N N . ILE A 1 98 ? -9.653 0.521 7.016 1.00 92.06 98 ILE A N 1
ATOM 788 C CA . ILE A 1 98 ? -11.115 0.722 7.027 1.00 92.06 98 ILE A CA 1
ATOM 789 C C . ILE A 1 98 ? -11.787 -0.230 8.021 1.00 92.06 98 ILE A C 1
ATOM 791 O O . ILE A 1 98 ? -12.645 0.188 8.802 1.00 92.06 98 ILE A O 1
ATOM 795 N N . TYR A 1 99 ? -11.396 -1.505 8.021 1.00 92.00 99 TYR A N 1
ATOM 796 C CA . TYR A 1 99 ? -11.950 -2.498 8.937 1.00 92.00 99 TYR A CA 1
ATOM 797 C C . TYR A 1 99 ? -11.696 -2.112 10.402 1.00 92.00 99 TYR A C 1
ATOM 799 O O . TYR A 1 99 ? -12.624 -2.087 11.213 1.00 92.00 99 TYR A O 1
ATOM 807 N N . LEU A 1 100 ? -10.462 -1.719 10.733 1.00 89.94 100 LEU A N 1
ATOM 808 C CA . LEU A 1 100 ? -10.094 -1.254 12.072 1.00 89.94 100 LEU A CA 1
ATOM 809 C C . LEU A 1 100 ? -10.800 0.050 12.464 1.00 89.94 100 LEU A C 1
ATOM 811 O O . LEU A 1 100 ? -11.157 0.209 13.636 1.00 89.94 100 LEU A O 1
ATOM 815 N N . ALA A 1 101 ? -11.023 0.961 11.511 1.00 87.38 101 ALA A N 1
ATOM 816 C CA . ALA A 1 101 ? -11.798 2.177 11.742 1.00 87.38 101 ALA A CA 1
ATOM 817 C C . ALA A 1 101 ? -13.233 1.817 12.133 1.00 87.38 101 ALA A C 1
ATOM 819 O O . ALA A 1 101 ? -13.706 2.229 13.191 1.00 87.38 101 ALA A O 1
ATOM 820 N N . LYS A 1 102 ? -13.896 0.970 11.334 1.00 86.88 102 LYS A N 1
ATOM 821 C CA . LYS A 1 102 ? -15.283 0.547 11.563 1.00 86.88 102 LYS A CA 1
ATOM 822 C C . LYS A 1 102 ? -15.466 -0.128 12.922 1.00 86.88 102 LYS A C 1
ATOM 824 O O . LYS A 1 102 ? -16.423 0.176 13.624 1.00 86.88 102 LYS A O 1
ATOM 829 N N . VAL A 1 103 ? -14.538 -1.002 13.314 1.00 85.56 103 VAL A N 1
ATOM 830 C CA . VAL A 1 103 ? -14.583 -1.705 14.609 1.00 85.56 103 VAL A CA 1
ATOM 831 C C . VAL A 1 103 ? -14.418 -0.749 15.801 1.00 85.56 103 VAL A C 1
ATOM 833 O O . VAL A 1 103 ? -14.922 -1.037 16.885 1.00 85.56 103 VAL A O 1
ATOM 836 N N . ASN A 1 104 ? -13.741 0.392 15.629 1.00 75.38 104 ASN A N 1
ATOM 837 C CA . ASN A 1 104 ? -13.514 1.353 16.715 1.00 75.38 104 ASN A CA 1
ATOM 838 C C . ASN A 1 104 ? -14.529 2.493 16.801 1.00 75.38 104 ASN A C 1
ATOM 840 O O . ASN A 1 104 ? -14.489 3.219 17.797 1.00 75.38 104 ASN A O 1
ATOM 844 N N . ILE A 1 105 ? -15.422 2.673 15.821 1.00 73.62 105 ILE A N 1
ATOM 845 C CA . ILE A 1 105 ? -16.446 3.722 15.897 1.00 73.62 105 ILE A CA 1
ATOM 846 C C . ILE A 1 105 ? -17.436 3.353 17.014 1.00 73.62 105 ILE A C 1
ATOM 848 O O . ILE A 1 105 ? -18.124 2.334 16.920 1.00 73.62 105 ILE A O 1
ATOM 852 N N . PRO A 1 106 ? -17.528 4.147 18.097 1.00 64.94 106 PRO A N 1
ATOM 853 C CA . PRO A 1 106 ? -18.512 3.897 19.134 1.00 64.94 106 PRO A CA 1
ATOM 854 C C . PRO A 1 106 ? -19.914 4.147 18.564 1.00 64.94 106 PRO A C 1
ATOM 856 O O . PRO A 1 106 ? -20.181 5.219 18.025 1.00 64.94 106 PRO A O 1
ATOM 859 N N . ALA A 1 107 ? -20.826 3.187 18.749 1.00 63.53 107 ALA A N 1
ATOM 860 C CA . ALA A 1 107 ? -22.228 3.266 18.311 1.00 63.53 107 ALA A CA 1
ATOM 861 C C . ALA A 1 107 ? -22.966 4.546 18.776 1.00 63.53 107 ALA A C 1
ATOM 863 O O . ALA A 1 107 ? -23.952 4.958 18.173 1.00 63.53 107 ALA A O 1
ATOM 864 N N . ASN A 1 108 ? -22.442 5.231 19.797 1.00 57.25 108 ASN A N 1
ATOM 865 C CA . ASN A 1 108 ? -23.002 6.465 20.352 1.00 57.25 108 ASN A CA 1
ATOM 866 C C . ASN A 1 108 ? -22.889 7.711 19.458 1.00 57.25 108 ASN A C 1
ATOM 868 O O . ASN A 1 108 ? -23.460 8.739 19.815 1.00 57.25 108 ASN A O 1
ATOM 872 N N . PHE A 1 109 ? -22.192 7.664 18.317 1.00 59.28 109 PHE A N 1
ATOM 873 C CA . PHE A 1 109 ? -22.225 8.786 17.365 1.00 59.28 109 PHE A CA 1
ATOM 874 C C . PHE A 1 109 ? -23.541 8.860 16.571 1.00 59.28 109 PHE A C 1
ATOM 876 O O . PHE A 1 109 ? -23.884 9.927 16.076 1.00 59.28 109 PHE A O 1
ATOM 883 N N . GLY A 1 110 ? -24.300 7.759 16.489 1.00 57.53 110 GLY A N 1
ATOM 884 C CA . GLY A 1 110 ? -25.607 7.742 15.828 1.00 57.53 110 GLY A CA 1
ATOM 885 C C . GLY A 1 110 ? -26.737 8.341 16.670 1.00 57.53 110 GLY A C 1
ATOM 886 O O . GLY A 1 110 ? -27.654 8.929 16.112 1.00 57.53 110 GLY A O 1
ATOM 887 N N . GLN A 1 111 ? -26.668 8.245 18.003 1.00 55.75 111 GLN A N 1
ATOM 888 C CA . GLN A 1 111 ? -27.761 8.720 18.865 1.00 55.75 111 GLN A CA 1
ATOM 889 C C . GLN A 1 111 ? -27.771 10.239 19.081 1.00 55.75 111 GLN A C 1
ATOM 891 O O . GLN A 1 111 ? -28.846 10.811 19.201 1.00 55.75 111 GLN A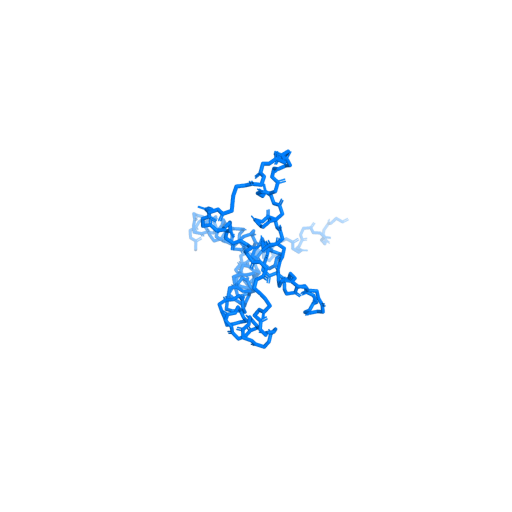 O 1
ATOM 896 N N . ARG A 1 112 ? -26.619 10.926 19.055 1.00 57.12 112 ARG A N 1
ATOM 897 C CA . ARG A 1 112 ? -26.583 12.391 19.266 1.00 57.12 112 ARG A CA 1
ATOM 898 C C . ARG A 1 112 ? -27.174 13.214 18.119 1.00 57.12 112 ARG A C 1
ATOM 900 O O . ARG A 1 112 ? -27.481 14.379 18.326 1.00 57.12 112 ARG A O 1
ATOM 907 N N . ASN A 1 113 ? -27.330 12.624 16.935 1.00 58.16 113 ASN A N 1
ATOM 908 C CA . ASN A 1 113 ? -27.949 13.289 15.783 1.00 58.16 113 ASN A CA 1
ATOM 909 C C . ASN A 1 113 ? -29.461 13.030 15.687 1.00 58.16 113 ASN A C 1
ATOM 911 O O . ASN A 1 113 ? -30.088 13.537 14.768 1.00 58.16 113 ASN A O 1
ATOM 915 N N . ALA A 1 114 ? -30.031 12.211 16.579 1.00 59.72 114 ALA A N 1
ATOM 916 C CA . ALA A 1 114 ? -31.463 11.908 16.603 1.00 59.72 114 ALA A CA 1
ATOM 917 C C . ALA A 1 114 ? -32.231 12.702 17.680 1.00 59.72 114 ALA A C 1
ATOM 919 O O . ALA A 1 114 ? -33.452 12.613 17.734 1.00 59.72 114 ALA A O 1
ATOM 920 N N . GLU A 1 115 ? -31.526 13.452 18.537 1.00 57.12 115 GLU A N 1
ATOM 921 C CA . GLU A 1 115 ? -32.106 14.282 19.610 1.00 57.12 115 GLU A CA 1
ATOM 922 C C . GLU A 1 115 ? -31.989 15.799 19.349 1.00 57.12 115 GLU A C 1
ATOM 924 O O . GLU A 1 115 ? -32.392 16.590 20.199 1.00 57.12 115 GLU A O 1
ATOM 929 N N . ASN A 1 116 ? -31.470 16.202 18.183 1.00 54.69 116 ASN A N 1
ATOM 930 C CA . ASN A 1 116 ? -31.505 17.577 17.665 1.00 54.69 116 ASN A CA 1
ATOM 931 C C . ASN A 1 116 ? -32.328 17.614 16.377 1.00 54.69 116 ASN A C 1
ATOM 933 O O . ASN A 1 116 ? -32.962 18.661 16.127 1.00 54.69 116 ASN A O 1
#

Nearest PDB structures (foldseek):
  6h4i-assembly1_A  TM=4.934E-01  e=7.718E+00  Homo sapiens